Protein AF-A0A957D8Z0-F1 (afdb_monomer_lite)

Structure (mmCIF, N/CA/C/O backbone):
data_AF-A0A957D8Z0-F1
#
_entry.id   AF-A0A957D8Z0-F1
#
loop_
_atom_site.group_PDB
_atom_site.id
_atom_site.type_symbol
_atom_site.label_atom_id
_atom_site.label_alt_id
_atom_site.label_comp_id
_atom_site.label_asym_id
_atom_site.label_entity_id
_atom_site.label_seq_id
_atom_site.pdbx_PDB_ins_code
_atom_site.Cartn_x
_atom_site.Cartn_y
_atom_site.Cartn_z
_atom_site.occupancy
_atom_site.B_iso_or_equiv
_atom_site.auth_seq_id
_atom_site.auth_comp_id
_atom_site.auth_asym_id
_atom_site.auth_atom_id
_atom_site.pdbx_PDB_model_num
ATOM 1 N N . MET A 1 1 ? 25.697 3.653 -15.144 1.00 53.41 1 MET A N 1
ATOM 2 C CA . MET A 1 1 ? 24.858 2.697 -14.384 1.00 53.41 1 MET A CA 1
ATOM 3 C C . MET A 1 1 ? 23.879 3.365 -13.404 1.00 53.41 1 MET A C 1
ATOM 5 O O . MET A 1 1 ? 22.819 2.800 -13.198 1.00 53.41 1 MET A O 1
ATOM 9 N N . GLY A 1 2 ? 24.174 4.538 -12.814 1.00 64.88 2 GLY A N 1
ATOM 10 C CA . GLY A 1 2 ? 23.358 5.121 -11.726 1.00 64.88 2 GLY A CA 1
ATOM 11 C C . GLY A 1 2 ? 21.965 5.672 -12.081 1.00 64.88 2 GLY A C 1
ATOM 12 O O . GLY A 1 2 ? 21.094 5.653 -11.221 1.00 64.88 2 GLY A O 1
ATOM 13 N N . ASN A 1 3 ? 21.718 6.108 -13.325 1.00 77.81 3 ASN A N 1
ATOM 14 C CA . ASN A 1 3 ? 20.424 6.706 -13.702 1.00 77.81 3 ASN A CA 1
ATOM 15 C C . ASN A 1 3 ? 19.266 5.697 -13.612 1.00 77.81 3 ASN A C 1
ATOM 17 O O . ASN A 1 3 ? 18.222 6.005 -13.059 1.00 77.81 3 ASN A O 1
ATOM 21 N N . ASN A 1 4 ? 19.503 4.456 -14.049 1.00 89.00 4 ASN A N 1
ATOM 22 C CA . ASN A 1 4 ? 18.489 3.398 -14.071 1.00 89.00 4 ASN A CA 1
ATOM 23 C C . ASN A 1 4 ? 18.024 3.003 -12.651 1.00 89.00 4 ASN A C 1
ATOM 25 O O . ASN A 1 4 ? 16.837 2.801 -12.420 1.00 89.00 4 ASN A O 1
ATOM 29 N N . LEU A 1 5 ? 18.940 2.979 -11.672 1.00 94.31 5 LEU A N 1
ATOM 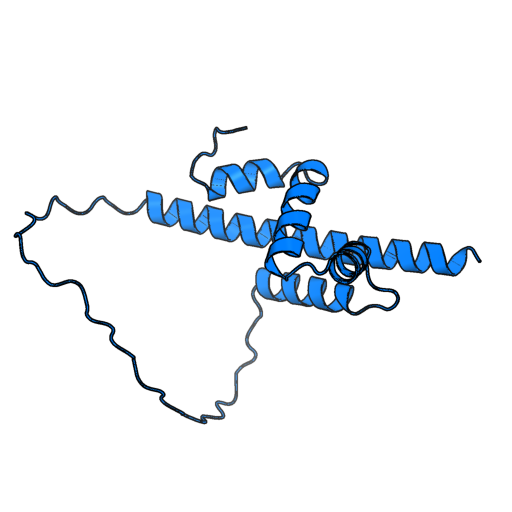30 C CA . LEU A 1 5 ? 18.581 2.692 -10.279 1.00 94.31 5 LEU A CA 1
ATOM 31 C C . LEU A 1 5 ? 17.709 3.798 -9.670 1.00 94.31 5 LEU A C 1
ATOM 33 O O . LEU A 1 5 ? 16.737 3.489 -8.986 1.00 94.31 5 LEU A O 1
ATOM 37 N N . LEU A 1 6 ? 18.039 5.068 -9.923 1.00 95.62 6 LEU A N 1
ATOM 38 C CA . LEU A 1 6 ? 17.250 6.204 -9.438 1.00 95.62 6 LEU A CA 1
ATOM 39 C C . LEU A 1 6 ? 15.856 6.232 -10.081 1.00 95.62 6 LEU A C 1
ATOM 41 O O . LEU A 1 6 ? 14.862 6.446 -9.388 1.00 95.62 6 LEU A O 1
ATOM 45 N N . ASP A 1 7 ? 15.773 5.947 -11.383 1.00 95.75 7 ASP A N 1
ATOM 46 C CA . ASP A 1 7 ? 14.506 5.861 -12.114 1.00 95.75 7 ASP A CA 1
ATOM 47 C C . ASP A 1 7 ? 13.613 4.729 -11.564 1.00 95.75 7 ASP A C 1
ATOM 49 O O . ASP A 1 7 ? 12.407 4.915 -11.352 1.00 95.75 7 ASP A O 1
ATOM 53 N N . TRP A 1 8 ? 14.205 3.569 -11.253 1.00 97.06 8 TRP A N 1
ATOM 54 C CA . TRP A 1 8 ? 13.491 2.466 -10.606 1.00 97.06 8 TRP A CA 1
ATOM 55 C C . TRP A 1 8 ? 13.051 2.816 -9.181 1.00 97.06 8 TRP A C 1
ATOM 57 O O . TRP A 1 8 ? 11.895 2.582 -8.833 1.00 97.06 8 TRP A O 1
ATOM 67 N N . GLN A 1 9 ? 13.920 3.425 -8.365 1.00 97.69 9 GLN A N 1
ATOM 68 C CA . GLN A 1 9 ? 13.575 3.844 -7.000 1.00 97.69 9 GLN A CA 1
ATOM 69 C C . GLN A 1 9 ? 12.395 4.817 -6.992 1.00 97.69 9 GLN A C 1
ATOM 71 O O . GLN A 1 9 ? 11.462 4.634 -6.213 1.00 97.69 9 GLN A O 1
ATOM 76 N N . LYS A 1 10 ? 12.383 5.791 -7.907 1.00 97.88 10 LYS A N 1
ATOM 77 C CA . LYS A 1 10 ? 11.277 6.742 -8.055 1.00 97.88 10 LYS A CA 1
ATOM 78 C C . LYS A 1 10 ? 9.967 6.056 -8.449 1.00 97.88 10 LYS A C 1
ATOM 80 O O . LYS A 1 10 ? 8.904 6.391 -7.926 1.00 97.88 10 LYS A O 1
ATOM 85 N N . SER A 1 11 ? 10.031 5.087 -9.359 1.00 97.12 11 SER A N 1
ATOM 86 C CA . SER A 1 11 ? 8.856 4.306 -9.770 1.00 97.12 11 SER A CA 1
ATOM 87 C C . SER A 1 11 ? 8.337 3.438 -8.618 1.00 97.12 11 SER A C 1
ATOM 89 O O . SER A 1 11 ? 7.135 3.388 -8.364 1.00 97.12 11 SER A O 1
ATOM 91 N N . ASN A 1 12 ? 9.249 2.830 -7.856 1.00 98.12 12 ASN A N 1
ATOM 92 C CA . ASN A 1 12 ? 8.931 2.062 -6.660 1.00 98.12 12 ASN A CA 1
ATOM 93 C C . ASN A 1 12 ? 8.276 2.927 -5.571 1.00 98.12 12 ASN A C 1
ATOM 95 O O . ASN A 1 12 ? 7.268 2.525 -4.995 1.00 98.12 12 ASN A O 1
ATOM 99 N N . GLU A 1 13 ? 8.803 4.127 -5.321 1.00 98.12 13 GLU A N 1
ATOM 100 C CA . GLU A 1 13 ? 8.224 5.095 -4.383 1.00 98.12 13 GLU A CA 1
ATOM 101 C C . GLU A 1 13 ? 6.838 5.567 -4.838 1.00 98.12 13 GLU A C 1
ATOM 103 O O . GLU A 1 13 ? 5.915 5.655 -4.026 1.00 98.12 13 GLU A O 1
ATOM 108 N N . THR A 1 14 ? 6.663 5.809 -6.141 1.00 98.62 14 THR A N 1
ATOM 109 C CA . THR A 1 14 ? 5.367 6.188 -6.726 1.00 98.62 14 THR A CA 1
ATOM 110 C C . THR A 1 14 ? 4.322 5.101 -6.483 1.00 98.62 14 THR A C 1
ATOM 112 O O . THR A 1 14 ? 3.216 5.398 -6.025 1.00 98.62 14 THR A O 1
ATOM 115 N N . PHE A 1 15 ? 4.681 3.838 -6.731 1.00 98.62 15 PHE A N 1
ATOM 116 C CA . PHE A 1 15 ? 3.813 2.697 -6.452 1.00 98.62 15 PHE A CA 1
ATOM 117 C C . PHE A 1 15 ? 3.486 2.579 -4.961 1.00 98.62 15 PHE A C 1
ATOM 119 O O . PHE A 1 15 ? 2.312 2.508 -4.606 1.00 98.62 15 PHE A O 1
ATOM 126 N N . LEU A 1 16 ? 4.495 2.610 -4.084 1.00 98.25 16 LEU A N 1
ATOM 127 C CA . LEU A 1 16 ? 4.289 2.484 -2.640 1.00 98.25 16 LEU A CA 1
ATOM 128 C C . LEU A 1 16 ? 3.398 3.612 -2.098 1.00 98.25 16 LEU A C 1
ATOM 130 O O . LEU A 1 16 ? 2.492 3.364 -1.307 1.00 98.25 16 LEU A O 1
ATOM 134 N N . THR A 1 17 ? 3.594 4.840 -2.576 1.00 98.62 17 THR A N 1
ATOM 135 C CA . THR A 1 17 ? 2.759 5.992 -2.209 1.00 98.62 17 THR A CA 1
ATOM 136 C C . THR A 1 17 ? 1.303 5.785 -2.623 1.00 98.62 17 THR A C 1
ATOM 138 O O . THR A 1 17 ? 0.396 6.018 -1.820 1.00 98.62 17 THR A O 1
ATOM 141 N N . ALA A 1 18 ? 1.065 5.322 -3.854 1.00 98.62 18 ALA A N 1
ATOM 142 C CA . ALA A 1 18 ? -0.280 5.027 -4.343 1.00 98.62 18 ALA A CA 1
ATOM 143 C C . ALA A 1 18 ? -0.934 3.873 -3.563 1.00 98.62 18 ALA A C 1
ATOM 145 O O . ALA A 1 18 ? -2.103 3.976 -3.190 1.00 98.62 18 ALA A O 1
ATOM 146 N N . ALA A 1 19 ? -0.170 2.825 -3.249 1.00 98.56 19 ALA A N 1
ATOM 147 C CA . ALA A 1 19 ? -0.632 1.671 -2.486 1.00 98.56 19 ALA A CA 1
ATOM 148 C C . ALA A 1 19 ? -1.034 2.039 -1.050 1.00 98.56 19 ALA A C 1
ATOM 150 O O . ALA A 1 19 ? -2.114 1.664 -0.595 1.00 98.56 19 ALA A O 1
ATOM 151 N N . LEU A 1 20 ? -0.227 2.849 -0.355 1.00 98.62 20 LEU A N 1
ATOM 152 C CA . LEU A 1 20 ? -0.567 3.345 0.983 1.00 98.62 20 LEU A CA 1
ATOM 153 C C . LEU A 1 20 ? -1.789 4.275 0.957 1.00 98.62 20 LEU A C 1
ATOM 155 O O . LEU A 1 20 ? -2.615 4.229 1.865 1.00 98.62 20 LEU A O 1
ATOM 159 N N . ALA A 1 21 ? -1.938 5.113 -0.074 1.00 98.50 21 ALA A N 1
ATOM 160 C CA . ALA A 1 21 ? -3.123 5.960 -0.225 1.00 98.50 21 ALA A CA 1
ATOM 161 C C . ALA A 1 21 ? -4.403 5.133 -0.434 1.00 98.50 21 ALA A C 1
ATOM 163 O O . ALA A 1 21 ? -5.413 5.402 0.214 1.00 98.50 21 ALA A O 1
ATOM 164 N N . TRP A 1 22 ? -4.348 4.109 -1.290 1.00 98.56 22 TRP A N 1
ATOM 165 C CA . TRP A 1 22 ? -5.452 3.170 -1.480 1.00 98.56 22 TRP A CA 1
ATOM 166 C C . TRP A 1 22 ? -5.794 2.422 -0.185 1.00 98.56 22 TRP A C 1
ATOM 168 O O . TRP A 1 22 ? -6.965 2.358 0.191 1.00 98.56 22 TRP A O 1
ATOM 178 N N . LEU A 1 23 ? -4.784 1.925 0.538 1.00 98.44 23 LEU A N 1
ATOM 179 C CA . LEU A 1 23 ? -4.990 1.164 1.770 1.00 98.44 23 LEU A CA 1
ATOM 180 C C . LEU A 1 23 ? -5.656 2.005 2.869 1.00 98.44 23 LEU A C 1
ATOM 182 O O . LEU A 1 23 ? -6.577 1.519 3.522 1.00 98.44 23 LEU A O 1
ATOM 186 N N . ARG A 1 24 ? -5.253 3.273 3.041 1.00 98.31 24 ARG A N 1
ATOM 187 C CA . ARG A 1 24 ? -5.911 4.201 3.982 1.00 98.31 24 ARG A CA 1
ATOM 188 C C . ARG A 1 24 ? -7.398 4.340 3.677 1.00 98.31 24 ARG A C 1
ATOM 190 O O . ARG A 1 24 ? -8.213 4.077 4.553 1.00 98.31 24 ARG A O 1
ATOM 197 N N . LEU A 1 25 ? -7.739 4.673 2.429 1.00 98.25 25 LEU A N 1
ATOM 198 C CA . LEU A 1 25 ? -9.132 4.834 1.997 1.00 98.25 25 LEU A CA 1
ATOM 199 C C . LEU A 1 25 ? -9.934 3.542 2.190 1.00 98.25 25 LEU A C 1
ATOM 201 O O . LEU A 1 25 ? -11.099 3.579 2.582 1.00 98.25 25 LEU A O 1
ATOM 205 N N . ARG A 1 26 ? -9.314 2.383 1.939 1.00 97.62 26 ARG A N 1
ATOM 206 C CA . ARG A 1 26 ? -9.963 1.086 2.133 1.00 97.62 26 ARG A CA 1
ATOM 207 C C . ARG A 1 26 ? -10.262 0.811 3.606 1.00 97.62 26 ARG A C 1
ATOM 209 O O . ARG A 1 26 ? -11.356 0.346 3.916 1.00 97.62 26 ARG A O 1
ATOM 216 N N . LEU A 1 27 ? -9.317 1.095 4.500 1.00 96.94 27 LEU A N 1
ATOM 217 C CA . LEU A 1 27 ? -9.509 0.921 5.941 1.00 96.94 27 LEU A CA 1
ATOM 218 C C . LEU A 1 27 ? -10.503 1.938 6.515 1.00 96.94 27 LEU A C 1
ATOM 220 O O . LEU A 1 27 ? -11.310 1.573 7.362 1.00 96.94 27 LEU A O 1
ATOM 224 N N . GLU A 1 28 ? -10.494 3.182 6.031 1.00 96.56 28 GLU A N 1
ATOM 225 C CA . GLU A 1 28 ? -11.494 4.200 6.382 1.00 96.56 28 GLU A CA 1
ATOM 226 C C . GLU A 1 28 ? -12.908 3.735 6.020 1.00 96.56 28 GLU A C 1
ATOM 228 O O . GLU A 1 28 ? -13.784 3.741 6.882 1.00 96.56 28 GLU A O 1
ATOM 233 N N . GLN A 1 29 ? -13.111 3.225 4.800 1.00 95.75 29 GLN A N 1
ATOM 234 C CA . GLN A 1 29 ? -14.400 2.673 4.372 1.00 95.75 29 GLN A CA 1
ATOM 235 C C . GLN A 1 29 ? -14.862 1.511 5.270 1.00 95.75 29 GLN A C 1
ATOM 237 O O . GLN A 1 29 ? -16.046 1.409 5.595 1.00 95.75 29 GLN A O 1
ATOM 242 N N . LEU A 1 30 ? -13.944 0.624 5.674 1.00 94.81 30 LEU A N 1
ATOM 243 C CA . LEU A 1 30 ? -14.262 -0.478 6.588 1.00 94.81 30 LEU A CA 1
ATOM 244 C C . LEU A 1 30 ? -14.612 0.030 7.993 1.00 94.81 30 LEU A C 1
ATOM 246 O O . LEU A 1 30 ? -15.576 -0.446 8.584 1.00 94.81 30 LEU A O 1
ATOM 250 N N . ALA A 1 31 ? -13.887 1.026 8.503 1.00 92.81 31 ALA A N 1
ATOM 251 C CA . ALA A 1 31 ? -14.170 1.646 9.795 1.00 92.81 31 ALA A CA 1
ATOM 252 C C . ALA A 1 31 ? -15.525 2.370 9.823 1.00 92.81 31 ALA A C 1
ATOM 254 O O . ALA A 1 31 ? -16.237 2.316 10.828 1.00 92.81 31 ALA A O 1
ATOM 255 N N . GLU A 1 32 ? -15.906 3.032 8.731 1.00 91.56 32 GLU A N 1
ATOM 256 C CA . GLU A 1 32 ? -17.232 3.638 8.581 1.00 91.56 32 GLU A CA 1
ATOM 257 C C . GLU A 1 32 ? -18.337 2.576 8.535 1.00 91.56 32 GLU A C 1
ATOM 259 O O . GLU A 1 32 ? -19.364 2.727 9.199 1.00 91.56 32 GLU A O 1
ATOM 264 N N . GLY A 1 33 ? -18.104 1.476 7.810 1.00 87.12 33 GLY A N 1
ATOM 265 C CA . GLY A 1 33 ? -19.014 0.332 7.766 1.00 87.12 33 GLY A CA 1
ATOM 266 C C . GLY A 1 33 ? -19.240 -0.300 9.142 1.00 87.12 33 GLY A C 1
ATOM 267 O O . GLY A 1 33 ? -20.385 -0.514 9.533 1.00 87.12 33 GLY A O 1
ATOM 268 N N . GLU A 1 34 ? -18.170 -0.532 9.905 1.00 83.56 34 GLU A N 1
ATOM 269 C CA . GLU A 1 34 ? -18.246 -1.088 11.264 1.00 83.56 34 GLU A CA 1
ATOM 270 C C . GLU A 1 34 ? -19.005 -0.161 12.222 1.00 83.56 34 GLU A C 1
ATOM 272 O O . GLU A 1 34 ? -19.870 -0.595 12.988 1.00 83.56 34 GLU A O 1
ATOM 277 N N . THR A 1 35 ? -18.751 1.146 12.121 1.00 78.12 35 THR A N 1
ATOM 278 C CA . THR A 1 35 ? -19.475 2.161 12.897 1.00 78.12 35 THR A CA 1
ATOM 279 C C . THR A 1 35 ? -20.974 2.111 12.581 1.00 78.12 35 THR A C 1
ATOM 281 O O . THR A 1 35 ? -21.801 2.104 13.492 1.00 78.12 35 THR A O 1
ATOM 284 N N . ALA A 1 36 ? -21.345 2.014 11.300 1.00 77.00 36 ALA A N 1
ATOM 285 C CA . ALA A 1 36 ? -22.742 1.922 10.882 1.00 77.00 36 ALA A CA 1
ATOM 286 C C . ALA A 1 36 ? -23.442 0.656 11.413 1.00 77.00 36 ALA A C 1
ATOM 288 O O . ALA A 1 36 ? -24.591 0.741 11.847 1.00 77.00 36 ALA A O 1
ATOM 289 N N . ILE A 1 37 ? -22.756 -0.494 11.428 1.00 74.62 37 ILE A N 1
ATOM 290 C CA . ILE A 1 37 ? -23.291 -1.758 11.965 1.00 74.62 37 ILE A CA 1
ATO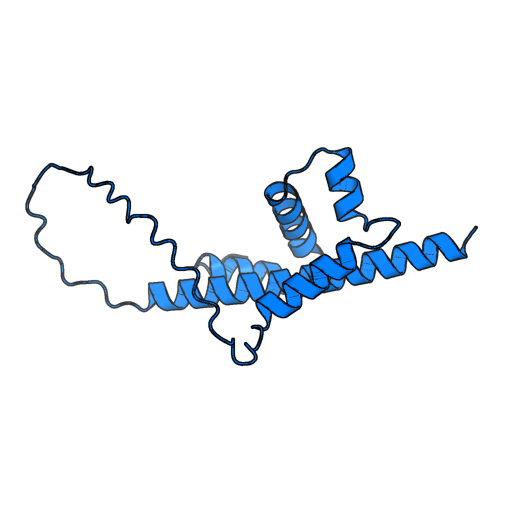M 291 C C . ILE A 1 37 ? -23.495 -1.661 13.482 1.00 74.62 37 ILE A C 1
ATOM 293 O O . ILE A 1 37 ? -24.561 -2.021 13.981 1.00 74.62 37 ILE A O 1
ATOM 297 N N . SER A 1 38 ? -22.516 -1.114 14.206 1.00 73.19 38 SER A N 1
ATOM 298 C CA . SER A 1 38 ? -22.580 -0.935 15.663 1.00 73.19 38 SER A CA 1
ATOM 299 C C . SER A 1 38 ? -23.701 0.014 16.122 1.00 73.19 38 SER A C 1
ATOM 301 O O . SER A 1 38 ? -24.182 -0.102 17.249 1.00 73.19 38 SER A O 1
ATOM 303 N N . HIS A 1 39 ? -24.143 0.946 15.268 1.00 66.31 39 HIS A N 1
ATOM 304 C CA . HIS A 1 39 ? -25.225 1.892 15.573 1.00 66.31 39 HIS A CA 1
ATOM 305 C C . HIS A 1 39 ? -26.639 1.390 15.247 1.00 66.31 39 HIS A C 1
ATOM 307 O O . HIS A 1 39 ? -27.611 2.090 15.551 1.00 66.31 39 HIS A O 1
ATOM 313 N N . LEU A 1 40 ? -26.797 0.205 14.649 1.00 70.50 40 LEU A N 1
ATOM 314 C CA . LEU A 1 40 ? -28.128 -0.351 14.415 1.00 70.50 40 LEU A CA 1
ATOM 315 C C . LEU A 1 40 ? -28.797 -0.693 15.759 1.00 70.50 40 LEU A C 1
ATOM 317 O O . LEU A 1 40 ? -28.187 -1.359 16.599 1.00 70.50 40 LEU A O 1
ATOM 321 N N . PRO A 1 41 ? -30.053 -0.261 15.995 1.00 66.00 41 PRO A N 1
ATOM 322 C CA . PRO A 1 41 ? -30.773 -0.648 17.197 1.00 66.00 41 PRO A CA 1
ATOM 323 C C . PRO A 1 41 ? -30.898 -2.172 17.228 1.00 66.00 41 PRO A C 1
ATOM 325 O O . PRO A 1 41 ? -31.333 -2.782 16.249 1.00 66.00 41 PRO A O 1
ATOM 328 N N . SER A 1 42 ? -30.516 -2.780 18.355 1.00 65.38 42 SER A N 1
ATOM 329 C CA . SER A 1 42 ? -30.694 -4.217 18.564 1.00 65.38 42 SER A CA 1
ATOM 330 C C . SER A 1 42 ? -32.163 -4.564 18.301 1.00 65.38 42 SER A C 1
ATOM 332 O O . SER A 1 42 ? -33.040 -3.928 18.903 1.00 65.38 42 SER A O 1
ATOM 334 N N . PRO A 1 43 ? -32.470 -5.497 17.378 1.00 69.62 43 PRO A N 1
ATOM 335 C CA . PRO A 1 43 ? -33.850 -5.871 17.124 1.00 69.62 43 PRO A CA 1
ATOM 336 C C . PRO A 1 43 ? -34.488 -6.346 18.439 1.00 69.62 43 PRO A C 1
ATOM 338 O O . PRO A 1 43 ? -33.806 -6.975 19.257 1.00 69.62 43 PRO A O 1
ATOM 341 N N . PRO A 1 44 ? -35.783 -6.056 18.677 1.00 73.00 44 PRO A N 1
ATOM 342 C CA . PRO A 1 44 ? -36.473 -6.606 19.838 1.00 73.00 44 PRO A CA 1
ATOM 343 C C . PRO A 1 44 ? -36.297 -8.133 19.838 1.00 73.00 44 PRO A C 1
ATOM 345 O O . PRO A 1 44 ? -36.269 -8.724 18.754 1.00 73.00 44 PRO A O 1
ATOM 348 N N . PRO A 1 45 ? -36.165 -8.784 21.010 1.00 65.44 45 PRO A N 1
ATOM 349 C CA . PRO A 1 45 ? -35.984 -10.227 21.079 1.00 65.44 45 PRO A CA 1
ATOM 350 C C . PRO A 1 45 ? -37.199 -10.908 20.444 1.00 65.44 45 PRO A C 1
ATOM 352 O O . PRO A 1 45 ? -38.258 -11.035 21.056 1.00 65.44 45 PRO A O 1
ATOM 355 N N . VAL A 1 46 ? -37.059 -11.311 19.184 1.00 72.12 46 VAL A N 1
ATOM 356 C CA . VAL A 1 46 ? -38.050 -12.129 18.498 1.00 72.12 46 VAL A CA 1
ATOM 357 C C . VAL A 1 46 ? -37.999 -13.525 19.122 1.00 72.12 46 VAL A C 1
ATOM 359 O O . VAL A 1 46 ? -36.912 -14.102 19.224 1.00 72.12 46 VAL A O 1
ATOM 362 N N . PRO A 1 47 ? -39.133 -14.089 19.577 1.00 64.00 47 PRO A N 1
ATOM 363 C CA . PRO A 1 47 ? -39.150 -15.449 20.091 1.00 64.00 47 PRO A CA 1
ATOM 364 C C . PRO A 1 47 ? -38.739 -16.401 18.965 1.00 64.00 47 PRO A C 1
ATOM 366 O O . PRO A 1 47 ? -39.392 -16.482 17.924 1.00 64.00 47 PRO A O 1
ATOM 369 N N . VAL A 1 48 ? -37.627 -17.106 19.171 1.00 57.97 48 VAL A N 1
ATOM 370 C CA . VAL A 1 48 ? -37.095 -18.094 18.231 1.00 57.97 48 VAL A CA 1
ATOM 371 C C . VAL A 1 48 ? -38.040 -19.294 18.221 1.00 57.97 48 VAL A C 1
ATOM 373 O O . VAL A 1 48 ? -37.950 -20.187 19.063 1.00 57.97 48 VAL A O 1
ATOM 376 N N . ALA A 1 49 ? -38.981 -19.312 17.278 1.00 57.25 49 ALA A N 1
ATOM 377 C CA . ALA A 1 49 ? -39.722 -20.519 16.952 1.00 57.25 49 ALA A CA 1
ATOM 378 C C . ALA A 1 49 ? -38.743 -21.523 16.328 1.00 57.25 49 ALA A C 1
ATOM 380 O O . ALA A 1 49 ? -38.165 -21.284 15.268 1.00 57.25 49 ALA A O 1
ATOM 381 N N . ALA A 1 50 ? -38.537 -22.644 17.017 1.00 56.88 50 ALA A N 1
ATOM 382 C CA . ALA A 1 50 ? -37.734 -23.755 16.538 1.00 56.88 50 ALA A CA 1
ATOM 383 C C . ALA A 1 50 ? -38.351 -24.335 15.252 1.00 56.88 50 ALA A C 1
ATOM 385 O O . ALA A 1 50 ? -39.346 -25.055 15.294 1.00 56.88 50 ALA A O 1
ATOM 386 N N . GLY A 1 51 ? -37.741 -24.030 14.108 1.00 51.28 51 GLY A N 1
ATOM 387 C CA . GLY A 1 51 ? -38.103 -24.580 12.805 1.00 51.28 51 GLY A CA 1
ATOM 388 C C . GLY A 1 51 ? -36.848 -24.913 12.007 1.00 51.28 51 GLY A C 1
ATOM 389 O O . GLY A 1 51 ? -36.178 -24.030 11.486 1.00 51.28 51 GLY A O 1
ATOM 390 N N . ARG A 1 52 ? -36.513 -26.206 11.950 1.00 56.56 52 ARG A N 1
ATOM 391 C CA . ARG A 1 52 ? -35.448 -26.788 11.116 1.00 56.56 52 ARG A CA 1
ATOM 392 C C . ARG A 1 52 ? -35.707 -26.503 9.629 1.00 56.56 52 ARG A C 1
ATOM 394 O O . ARG A 1 52 ? -36.812 -26.759 9.164 1.00 56.56 52 ARG A O 1
ATOM 401 N N . GLY A 1 53 ? -34.668 -26.115 8.882 1.00 48.09 53 GLY A N 1
ATOM 402 C CA . GLY A 1 53 ? -34.688 -26.144 7.410 1.00 48.09 53 GLY A CA 1
ATOM 403 C C . GLY A 1 53 ? -33.802 -25.102 6.723 1.00 48.09 53 GLY A C 1
ATOM 404 O O . GLY A 1 53 ? -34.300 -24.287 5.959 1.00 48.09 53 GLY A O 1
ATOM 405 N N . LEU A 1 54 ? -32.495 -25.108 6.998 1.00 58.31 54 LEU A N 1
ATOM 406 C CA . LEU A 1 54 ? -31.499 -24.214 6.393 1.00 58.31 54 LEU A CA 1
ATOM 407 C C . LEU A 1 54 ? -30.857 -24.890 5.180 1.00 58.31 54 LEU A C 1
ATOM 409 O O . LEU A 1 54 ? -29.849 -25.549 5.362 1.00 58.31 54 LEU A O 1
ATOM 413 N N . LEU A 1 55 ? -31.437 -24.744 3.986 1.00 57.94 55 LEU A N 1
ATOM 414 C CA . LEU A 1 55 ? -30.743 -24.777 2.686 1.00 57.94 55 LEU A CA 1
ATOM 415 C C . LEU A 1 55 ? -31.713 -24.253 1.611 1.00 57.94 55 LEU A C 1
ATOM 417 O O . LEU A 1 55 ? -32.400 -25.028 0.953 1.00 57.94 55 LEU A O 1
ATOM 421 N N . SER A 1 56 ? -31.773 -22.933 1.428 1.00 48.72 56 SER A N 1
ATOM 422 C CA . SER A 1 56 ? -32.353 -22.340 0.220 1.00 48.72 56 SER A CA 1
ATOM 423 C C . SER A 1 56 ? -31.259 -21.539 -0.470 1.00 48.72 56 SER A C 1
ATOM 425 O O . SER A 1 56 ? -31.058 -20.353 -0.214 1.00 48.72 56 SER A O 1
ATOM 427 N N . PHE A 1 57 ? -30.482 -22.244 -1.292 1.00 56.28 57 PHE A N 1
ATOM 428 C CA . PHE A 1 57 ? -29.671 -21.611 -2.316 1.00 56.28 57 PHE A CA 1
ATOM 429 C C . PHE A 1 57 ? -30.666 -21.095 -3.361 1.00 56.28 57 PHE A C 1
ATOM 431 O O . PHE A 1 57 ? -31.329 -21.864 -4.052 1.00 56.28 57 PHE A O 1
ATOM 438 N N . THR A 1 58 ? -30.847 -19.784 -3.438 1.00 54.78 58 THR A N 1
ATOM 439 C CA . THR A 1 58 ? -31.550 -19.194 -4.573 1.00 54.78 58 THR A CA 1
ATOM 440 C C . THR A 1 58 ? -30.487 -18.607 -5.477 1.00 54.78 58 THR A C 1
ATOM 442 O O . THR A 1 58 ? -29.954 -17.523 -5.272 1.00 54.78 58 THR A O 1
ATOM 445 N N . SER A 1 59 ? -30.116 -19.435 -6.451 1.00 53.72 59 SER A N 1
ATOM 446 C CA . SER A 1 59 ? -29.498 -19.002 -7.692 1.00 53.72 59 SER A CA 1
ATOM 447 C C . SER A 1 59 ? -30.460 -18.005 -8.337 1.00 53.72 59 SER A C 1
ATOM 449 O O . SER A 1 59 ? -31.522 -18.392 -8.823 1.00 53.72 59 SER A O 1
ATOM 451 N N . SER A 1 60 ? -30.133 -16.714 -8.260 1.00 40.88 60 SER A N 1
ATOM 452 C CA . SER A 1 60 ? -30.808 -15.718 -9.082 1.00 40.88 60 SER A CA 1
ATOM 453 C C . SER A 1 60 ? -30.176 -15.768 -10.460 1.00 40.88 60 SER A C 1
ATOM 455 O O . SER A 1 60 ? -28.961 -15.636 -10.615 1.00 40.88 60 SER A O 1
ATOM 457 N N . ALA A 1 61 ? -31.041 -16.052 -11.422 1.00 48.91 61 ALA A N 1
ATOM 458 C CA . ALA A 1 61 ? -30.729 -16.350 -12.795 1.00 48.91 61 ALA A CA 1
ATOM 459 C C . ALA A 1 61 ? -29.955 -15.221 -13.481 1.00 48.91 61 ALA A C 1
ATOM 461 O O . ALA A 1 61 ? -30.176 -14.034 -13.239 1.00 48.91 61 ALA A O 1
ATOM 462 N N . VAL A 1 62 ? -29.082 -15.662 -14.382 1.00 48.56 62 VAL A N 1
ATOM 463 C CA . VAL A 1 62 ? -28.483 -14.897 -15.468 1.00 48.56 62 VAL A CA 1
ATOM 464 C C . VAL A 1 62 ? -29.601 -14.174 -16.221 1.00 48.56 62 VAL A C 1
ATOM 466 O O . VAL A 1 62 ? -30.358 -14.792 -16.965 1.00 48.56 62 VAL A O 1
ATOM 469 N N . ALA A 1 63 ? -29.718 -12.870 -15.996 1.00 47.78 63 ALA A N 1
ATOM 470 C CA . ALA A 1 63 ? -30.305 -11.959 -16.962 1.00 47.78 63 ALA A CA 1
ATOM 471 C C . ALA A 1 63 ? -29.131 -11.336 -17.721 1.00 47.78 63 ALA A C 1
ATOM 473 O O . ALA A 1 63 ? -28.551 -10.336 -17.301 1.00 47.78 63 ALA A O 1
ATOM 474 N N . GLU A 1 64 ? -28.738 -12.009 -18.804 1.00 52.34 64 GLU A N 1
ATOM 475 C CA . GLU A 1 64 ? -28.100 -11.364 -19.946 1.00 52.34 64 GLU A CA 1
ATOM 476 C C . GLU A 1 64 ? -29.062 -10.286 -20.439 1.00 52.34 64 GLU A C 1
ATOM 478 O O 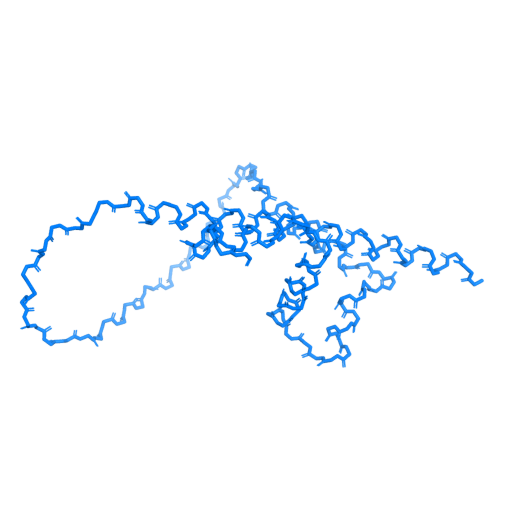. GLU A 1 64 ? -30.007 -10.551 -21.180 1.00 52.34 64 GLU A O 1
ATOM 483 N N . THR A 1 65 ? -28.825 -9.063 -19.988 1.00 39.16 65 THR A N 1
ATOM 484 C CA . THR A 1 65 ? -29.293 -7.879 -20.688 1.00 39.16 65 THR A CA 1
ATOM 485 C C . THR A 1 65 ? -28.040 -7.169 -21.171 1.00 39.16 65 THR A C 1
ATOM 487 O O . THR A 1 65 ? -27.403 -6.413 -20.436 1.00 39.16 65 THR A O 1
ATOM 490 N N . GLU A 1 66 ? -27.652 -7.467 -22.412 1.00 56.62 66 GLU A N 1
ATOM 491 C CA . GLU A 1 66 ? -26.913 -6.527 -23.249 1.00 56.62 66 GLU A CA 1
ATOM 492 C C . GLU A 1 66 ? -27.770 -5.266 -23.375 1.00 56.62 66 GLU A C 1
ATOM 494 O O . GLU A 1 66 ? -28.604 -5.132 -24.266 1.00 56.62 66 GLU A O 1
ATOM 499 N N . GLU A 1 67 ? -27.604 -4.344 -22.435 1.00 46.78 67 GLU A N 1
ATOM 500 C CA . GLU A 1 67 ? -28.145 -3.003 -22.550 1.00 46.78 67 GLU A CA 1
ATOM 501 C C . GLU A 1 67 ? -26.953 -2.059 -22.605 1.00 46.78 67 GLU A C 1
ATOM 503 O O . GLU A 1 67 ? -26.340 -1.701 -21.598 1.00 46.78 67 GLU A O 1
ATOM 508 N N . THR A 1 68 ? -26.588 -1.687 -23.832 1.00 55.97 68 THR A N 1
ATOM 509 C CA . THR A 1 68 ? -25.766 -0.519 -24.137 1.00 55.97 68 THR A CA 1
ATOM 510 C C . THR A 1 68 ? -26.506 0.730 -23.664 1.00 55.97 68 THR A C 1
ATOM 512 O O . THR A 1 68 ? -27.060 1.492 -24.456 1.00 55.97 68 THR A O 1
ATOM 515 N N . ALA A 1 69 ? -26.546 0.926 -22.350 1.00 53.97 69 ALA A N 1
ATOM 516 C CA . ALA A 1 69 ? -26.923 2.178 -21.740 1.00 53.97 69 ALA A CA 1
ATOM 517 C C . ALA A 1 69 ? -25.767 3.145 -21.990 1.00 53.97 69 ALA A C 1
ATOM 519 O O . ALA A 1 69 ? -24.649 2.951 -21.500 1.00 53.97 69 ALA A O 1
ATOM 520 N N . VAL A 1 70 ? -26.040 4.169 -22.796 1.00 58.75 70 VAL A N 1
ATOM 521 C CA . VAL A 1 70 ? -25.209 5.366 -22.926 1.00 58.75 70 VAL A CA 1
ATOM 522 C C . VAL A 1 70 ? -24.937 5.864 -21.509 1.00 58.75 70 VAL A C 1
ATOM 524 O O . VAL A 1 70 ? -25.804 6.441 -20.860 1.00 58.75 70 VAL A O 1
ATOM 527 N N . SER A 1 71 ? -23.761 5.520 -20.991 1.00 64.31 71 SER A N 1
ATOM 528 C CA . SER A 1 71 ? -23.402 5.774 -19.606 1.00 64.31 71 SER A CA 1
ATOM 529 C C . SER A 1 71 ? -23.066 7.252 -19.493 1.00 64.31 71 SER A C 1
ATOM 531 O O . SER A 1 71 ? -22.089 7.715 -20.086 1.00 64.31 71 SER A O 1
ATOM 533 N N . GLU A 1 72 ? -23.882 7.998 -18.747 1.00 63.19 72 GLU A N 1
ATOM 534 C CA . GLU A 1 72 ? -23.472 9.297 -18.213 1.00 63.19 72 GLU A CA 1
ATOM 535 C C . GLU A 1 72 ? -22.069 9.173 -17.592 1.00 63.19 72 GLU A C 1
ATOM 537 O O . GLU A 1 72 ? -21.719 8.091 -17.100 1.00 63.19 72 GLU A O 1
ATOM 542 N N . PRO A 1 73 ? -21.233 10.229 -17.615 1.00 65.75 73 PRO A N 1
ATOM 543 C CA . PRO A 1 73 ? -19.891 10.145 -17.059 1.00 65.75 73 PRO A CA 1
ATOM 544 C C . PRO A 1 73 ? -19.976 9.777 -15.575 1.00 65.75 73 PRO A C 1
ATOM 546 O O . PRO A 1 73 ? -20.285 10.605 -14.720 1.00 65.75 73 PRO A O 1
ATOM 549 N N . ARG A 1 74 ? -19.708 8.506 -15.266 1.00 85.44 74 ARG A N 1
ATOM 550 C CA . ARG A 1 74 ? -19.649 8.018 -13.895 1.00 85.44 74 ARG A CA 1
ATOM 551 C C . ARG A 1 74 ? -18.421 8.628 -13.235 1.00 85.44 74 ARG A C 1
ATOM 553 O O . ARG A 1 74 ? -17.290 8.363 -13.641 1.00 85.44 74 ARG A O 1
ATOM 560 N N . TYR A 1 75 ? -18.646 9.427 -12.200 1.00 85.12 75 TYR A N 1
ATOM 561 C CA . TYR A 1 75 ? -17.569 9.894 -11.338 1.00 85.12 75 TYR A CA 1
ATOM 562 C C . TYR A 1 75 ? -17.011 8.706 -10.550 1.00 85.12 75 TYR A C 1
ATOM 564 O O . TYR A 1 75 ? -17.757 8.008 -9.862 1.00 85.12 75 TYR A O 1
ATOM 572 N N . LEU A 1 76 ? -15.704 8.472 -10.669 1.00 90.31 76 LEU A N 1
ATOM 573 C CA . LEU A 1 76 ? -15.013 7.475 -9.859 1.00 90.31 76 LEU A CA 1
ATOM 574 C C . LEU A 1 76 ? -14.962 7.948 -8.407 1.00 90.31 76 LEU A C 1
ATOM 576 O O . LEU A 1 76 ? -14.652 9.105 -8.117 1.00 90.31 76 LEU A O 1
ATOM 580 N N . THR A 1 77 ? -15.225 7.030 -7.488 1.00 95.62 77 THR A N 1
ATOM 581 C CA . THR A 1 77 ? -15.005 7.255 -6.061 1.00 95.62 77 THR A CA 1
ATOM 582 C C . THR A 1 77 ? -13.514 7.506 -5.781 1.00 95.62 77 THR A C 1
ATOM 584 O O . THR A 1 77 ? -12.644 7.094 -6.565 1.00 95.62 77 THR A O 1
ATOM 587 N N . PRO A 1 78 ? -13.166 8.144 -4.647 1.00 96.50 78 PRO A N 1
ATOM 588 C CA . PRO A 1 78 ? -11.768 8.296 -4.245 1.00 96.50 78 PRO A CA 1
ATOM 589 C C . PRO A 1 78 ? -11.017 6.958 -4.170 1.00 96.50 78 PRO A C 1
ATOM 591 O O . PRO A 1 78 ? -9.861 6.885 -4.584 1.00 96.50 78 PRO A O 1
ATOM 594 N N . LEU A 1 79 ? -11.682 5.892 -3.704 1.00 96.44 79 LEU A N 1
ATOM 595 C CA . LEU A 1 79 ? -11.095 4.554 -3.609 1.00 96.44 79 LEU A CA 1
ATOM 596 C C . LEU A 1 79 ? -10.817 3.942 -4.989 1.00 96.44 79 LEU A C 1
ATOM 598 O O . LEU A 1 79 ? -9.716 3.441 -5.210 1.00 96.44 79 LEU A O 1
ATOM 602 N N . GLU A 1 80 ? -11.772 4.015 -5.924 1.00 96.88 80 GLU A N 1
ATOM 603 C CA . GLU A 1 80 ? -11.577 3.555 -7.311 1.00 96.88 80 GLU A CA 1
ATOM 604 C C . GLU A 1 80 ? -10.442 4.340 -7.991 1.00 96.88 80 GLU A C 1
ATOM 606 O O . GLU A 1 80 ? -9.580 3.759 -8.648 1.00 96.88 80 GLU A O 1
ATOM 611 N N . THR A 1 81 ? -10.378 5.656 -7.766 1.00 97.50 81 THR A N 1
ATOM 612 C CA . THR A 1 81 ? -9.305 6.511 -8.298 1.00 97.50 81 THR A CA 1
ATOM 613 C C . THR A 1 81 ? -7.935 6.136 -7.722 1.00 97.50 81 THR A C 1
ATOM 615 O O . THR A 1 81 ? -6.942 6.087 -8.451 1.00 97.50 81 THR A O 1
ATOM 618 N N . ALA A 1 82 ? -7.853 5.864 -6.417 1.00 97.94 82 ALA A N 1
ATOM 619 C CA . ALA A 1 82 ? -6.617 5.429 -5.772 1.00 97.94 82 ALA A CA 1
ATOM 620 C C . ALA A 1 82 ? -6.174 4.040 -6.259 1.00 97.94 82 ALA A C 1
ATOM 622 O O . ALA A 1 82 ? -4.987 3.845 -6.524 1.00 97.94 82 ALA A O 1
ATOM 623 N N . ALA A 1 83 ? -7.118 3.112 -6.447 1.00 97.44 83 ALA A N 1
ATOM 624 C CA . ALA A 1 83 ? -6.847 1.787 -7.001 1.00 97.44 83 ALA A CA 1
ATOM 625 C C . ALA A 1 83 ? -6.274 1.884 -8.423 1.00 97.44 83 ALA A C 1
ATOM 627 O O . ALA A 1 83 ? -5.213 1.325 -8.692 1.00 97.44 83 ALA A O 1
ATOM 628 N N . ALA A 1 84 ? -6.900 2.680 -9.296 1.00 97.56 84 ALA A N 1
ATOM 629 C CA . ALA A 1 84 ? -6.423 2.893 -10.662 1.00 97.56 84 ALA A CA 1
ATOM 630 C C . ALA A 1 84 ? -5.011 3.506 -10.703 1.00 97.56 84 ALA A C 1
ATOM 632 O O . ALA A 1 84 ? -4.183 3.138 -11.535 1.00 97.56 84 ALA A O 1
ATOM 633 N N . ARG A 1 85 ? -4.694 4.424 -9.778 1.00 98.12 85 ARG A N 1
ATOM 634 C CA . ARG A 1 85 ? -3.340 4.989 -9.641 1.00 98.12 85 ARG A CA 1
ATOM 635 C C . ARG A 1 85 ? -2.312 3.951 -9.200 1.00 98.12 85 ARG A C 1
ATOM 637 O O . ARG A 1 85 ? -1.207 3.938 -9.739 1.00 98.12 85 ARG A O 1
ATOM 644 N N . MET A 1 86 ? -2.662 3.109 -8.228 1.00 98.38 86 MET A N 1
ATOM 645 C CA . MET A 1 86 ? -1.804 2.014 -7.770 1.00 98.38 86 MET A CA 1
ATOM 646 C C . MET A 1 86 ? -1.538 1.020 -8.905 1.00 98.38 86 MET A C 1
ATOM 648 O O . MET A 1 86 ? -0.389 0.643 -9.125 1.00 98.38 86 MET A O 1
ATOM 652 N N . GLU A 1 87 ? -2.571 0.652 -9.664 1.00 97.88 87 GLU A N 1
ATOM 653 C CA . GLU A 1 87 ? -2.465 -0.246 -10.816 1.00 97.88 87 GLU A CA 1
ATOM 654 C C . GLU A 1 87 ? -1.592 0.347 -11.930 1.00 97.88 87 GLU A C 1
ATOM 656 O O . GLU A 1 87 ? -0.665 -0.308 -12.408 1.00 97.88 87 GLU A O 1
ATOM 661 N N . ALA A 1 88 ? -1.799 1.619 -12.284 1.00 98.12 88 ALA A N 1
ATOM 662 C CA . ALA A 1 88 ? -0.969 2.306 -13.271 1.00 98.12 88 ALA A CA 1
ATOM 663 C C . ALA A 1 88 ? 0.512 2.353 -12.851 1.00 98.12 88 ALA A C 1
ATOM 665 O O . ALA A 1 88 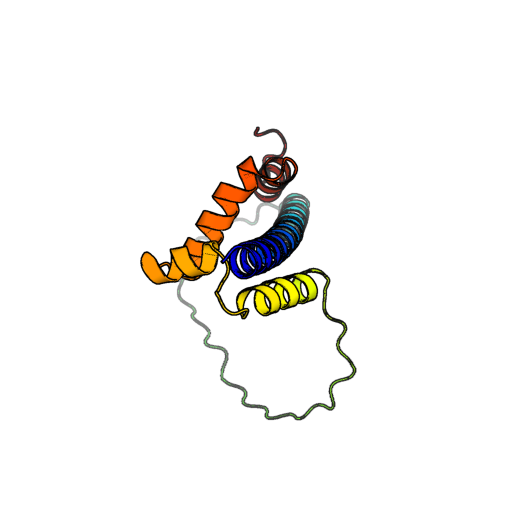? 1.400 2.146 -13.677 1.00 98.12 88 ALA A O 1
ATOM 666 N N . ALA A 1 89 ? 0.791 2.582 -11.564 1.00 98.00 89 ALA A N 1
ATOM 667 C CA . ALA A 1 89 ? 2.152 2.566 -11.033 1.00 98.00 89 ALA A CA 1
ATOM 668 C C . ALA A 1 89 ? 2.759 1.149 -10.976 1.00 98.00 89 ALA A C 1
ATOM 670 O O . ALA A 1 89 ? 3.979 1.004 -11.060 1.00 98.00 89 ALA A O 1
ATOM 671 N N . ALA A 1 90 ? 1.933 0.104 -10.863 1.00 97.50 90 ALA A N 1
ATOM 672 C CA . ALA A 1 90 ? 2.374 -1.291 -10.882 1.00 97.50 90 ALA A CA 1
ATOM 673 C C . ALA A 1 90 ? 2.806 -1.763 -12.281 1.00 97.50 90 ALA A C 1
ATOM 675 O O . ALA A 1 90 ? 3.639 -2.661 -12.389 1.00 97.50 90 ALA A O 1
ATOM 676 N N . ALA A 1 91 ? 2.264 -1.153 -13.341 1.00 97.00 91 ALA A N 1
ATOM 677 C CA . ALA A 1 91 ? 2.497 -1.535 -14.736 1.00 97.00 91 ALA A CA 1
ATOM 678 C C . ALA A 1 91 ? 3.814 -0.999 -15.346 1.00 97.00 91 ALA A C 1
ATOM 680 O O . ALA A 1 91 ? 4.080 -1.196 -16.534 1.00 97.00 91 ALA A O 1
ATOM 681 N N . VAL A 1 92 ? 4.643 -0.303 -14.561 1.00 96.44 92 VAL A N 1
ATOM 682 C CA . VAL A 1 92 ? 5.927 0.260 -15.014 1.00 96.44 92 VAL A CA 1
ATOM 683 C C . VAL A 1 92 ? 6.992 -0.835 -15.180 1.00 96.44 92 VAL A C 1
ATOM 685 O O . VAL A 1 92 ? 6.970 -1.853 -14.495 1.00 96.44 92 VAL A O 1
ATOM 688 N N . ASN A 1 93 ? 7.952 -0.614 -16.087 1.00 94.38 93 ASN A N 1
ATOM 689 C CA . ASN A 1 93 ? 9.107 -1.488 -16.302 1.00 94.38 93 ASN A CA 1
ATOM 690 C C . ASN A 1 93 ? 10.422 -0.755 -15.957 1.00 94.38 93 ASN A C 1
ATOM 692 O O . ASN A 1 93 ? 10.673 0.298 -16.546 1.00 94.38 93 ASN A O 1
ATOM 696 N N . PRO A 1 94 ? 11.279 -1.294 -15.063 1.00 93.81 94 PRO A N 1
ATOM 697 C CA . PRO A 1 94 ? 11.096 -2.537 -14.306 1.00 93.81 94 PRO A CA 1
ATOM 698 C C . PRO A 1 94 ? 9.987 -2.417 -13.241 1.00 93.81 94 PRO A C 1
ATOM 700 O O . PRO A 1 94 ? 9.748 -1.309 -12.754 1.00 93.81 94 PRO A O 1
ATOM 703 N N . PRO A 1 95 ? 9.336 -3.532 -12.852 1.00 97.25 95 PRO A N 1
ATOM 704 C CA . PRO A 1 95 ? 8.229 -3.483 -11.906 1.00 97.25 95 PRO A CA 1
ATOM 705 C C . PRO A 1 95 ? 8.686 -3.056 -10.496 1.00 97.25 95 PRO A C 1
ATOM 707 O O . PRO A 1 95 ? 9.840 -3.299 -10.114 1.00 97.25 95 PRO A O 1
ATOM 710 N N . PRO A 1 96 ? 7.795 -2.433 -9.698 1.00 98.12 96 PRO A N 1
ATOM 711 C CA . PRO A 1 96 ? 8.071 -2.081 -8.305 1.00 98.12 96 PRO A CA 1
ATOM 712 C C . PRO A 1 96 ? 8.456 -3.291 -7.443 1.00 98.12 96 PRO A C 1
ATOM 714 O O . PRO A 1 96 ? 8.095 -4.431 -7.745 1.00 98.12 96 PRO A O 1
ATOM 717 N N . ALA A 1 97 ? 9.135 -3.049 -6.319 1.00 97.94 97 ALA A N 1
ATOM 718 C CA . ALA A 1 97 ? 9.679 -4.100 -5.459 1.00 97.94 97 ALA A CA 1
ATOM 719 C C . ALA A 1 97 ? 8.615 -5.097 -4.972 1.00 97.94 97 ALA A C 1
ATOM 721 O O . ALA A 1 97 ? 8.859 -6.299 -4.999 1.00 97.94 97 ALA A O 1
ATOM 722 N N . LEU A 1 98 ? 7.418 -4.632 -4.593 1.00 98.00 98 LEU A N 1
ATOM 723 C CA . LEU A 1 98 ? 6.333 -5.523 -4.159 1.00 98.00 98 LEU A CA 1
ATOM 724 C C . LEU A 1 98 ? 5.871 -6.468 -5.282 1.00 98.00 98 LEU A C 1
ATOM 726 O O . LEU A 1 98 ? 5.557 -7.628 -5.025 1.00 98.00 98 LEU A O 1
ATOM 730 N N . MET A 1 99 ? 5.862 -5.992 -6.532 1.00 98.19 99 MET A N 1
ATOM 731 C CA . MET A 1 99 ? 5.518 -6.813 -7.696 1.00 98.19 99 MET A CA 1
ATOM 732 C C . MET A 1 99 ? 6.633 -7.813 -8.015 1.00 98.19 99 MET A C 1
ATOM 734 O O . MET A 1 99 ? 6.346 -8.977 -8.281 1.00 98.19 99 MET A O 1
ATOM 738 N N . LEU A 1 100 ? 7.902 -7.398 -7.914 1.00 97.88 100 LEU A N 1
ATOM 739 C CA . LEU A 1 100 ? 9.052 -8.298 -8.048 1.00 97.88 100 LEU A CA 1
ATOM 740 C C . LEU A 1 100 ? 9.023 -9.413 -6.995 1.00 97.88 100 LEU A C 1
ATOM 742 O O . LEU A 1 100 ? 9.148 -10.584 -7.347 1.00 97.88 100 LEU A O 1
ATOM 746 N N . LEU A 1 101 ? 8.808 -9.067 -5.722 1.00 97.88 101 LEU A N 1
ATOM 747 C CA . LEU A 1 101 ? 8.666 -10.037 -4.633 1.00 97.88 101 LEU A CA 1
ATOM 748 C C . LEU A 1 101 ? 7.501 -10.994 -4.892 1.00 97.88 101 LEU A C 1
ATOM 750 O O . LEU A 1 101 ? 7.675 -12.203 -4.770 1.00 97.88 101 LEU A O 1
ATOM 754 N N . GLY A 1 102 ? 6.347 -10.467 -5.313 1.00 97.69 102 GLY A N 1
ATOM 755 C CA . GLY A 1 102 ? 5.187 -11.279 -5.669 1.00 97.69 102 GLY A CA 1
ATOM 756 C C . GLY A 1 102 ? 5.493 -12.298 -6.765 1.00 97.69 102 GLY A C 1
ATOM 757 O O . GLY A 1 102 ? 5.195 -13.478 -6.603 1.00 97.69 102 GLY A O 1
ATOM 758 N N . ASN A 1 103 ? 6.162 -11.868 -7.834 1.00 97.06 103 ASN A N 1
ATOM 759 C CA . ASN A 1 103 ? 6.524 -12.739 -8.951 1.00 97.06 103 ASN A CA 1
ATOM 760 C C . ASN A 1 103 ? 7.551 -13.809 -8.551 1.00 97.06 103 ASN A C 1
ATOM 762 O O . ASN A 1 103 ? 7.442 -14.953 -8.982 1.00 97.06 103 ASN A O 1
ATOM 766 N N . HIS A 1 104 ? 8.542 -13.456 -7.727 1.00 98.25 104 HIS A N 1
ATOM 767 C CA . HIS A 1 104 ? 9.590 -14.388 -7.304 1.00 98.25 104 HIS A CA 1
ATOM 768 C C . HIS A 1 104 ? 9.124 -15.403 -6.257 1.00 98.25 104 HIS A C 1
ATOM 770 O O . HIS A 1 104 ? 9.608 -16.532 -6.257 1.00 98.25 104 HIS A O 1
ATOM 776 N N . LEU A 1 105 ? 8.206 -15.010 -5.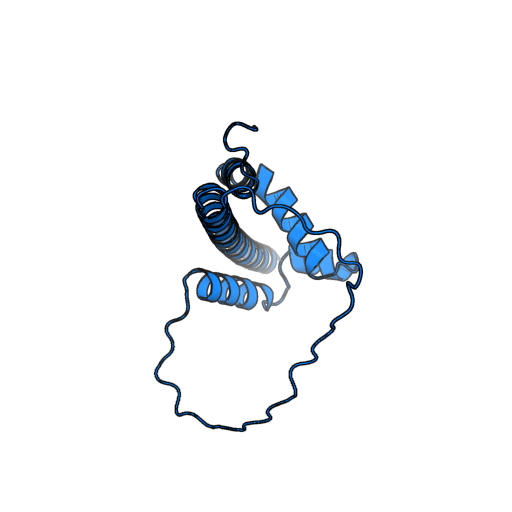374 1.00 98.06 105 LEU A N 1
ATOM 777 C CA . LEU A 1 105 ? 7.685 -15.863 -4.305 1.00 98.06 105 LEU A CA 1
ATOM 778 C C . LEU A 1 105 ? 6.378 -16.574 -4.690 1.00 98.06 105 LEU A C 1
ATOM 780 O O . LEU A 1 105 ? 5.894 -17.400 -3.924 1.00 98.06 105 LEU A O 1
ATOM 784 N N . GLY A 1 106 ? 5.809 -16.270 -5.862 1.00 98.00 106 GLY A N 1
ATOM 785 C CA . GLY A 1 106 ? 4.543 -16.844 -6.317 1.00 98.00 106 GLY A CA 1
ATOM 786 C C . GLY A 1 106 ? 3.332 -16.361 -5.516 1.00 98.00 106 GLY A C 1
ATOM 787 O O . GLY A 1 106 ? 2.389 -17.123 -5.330 1.00 98.00 106 GLY A O 1
ATOM 788 N N . LEU A 1 107 ? 3.360 -15.115 -5.028 1.00 98.44 107 LEU A N 1
ATOM 789 C CA . LEU A 1 107 ? 2.300 -14.573 -4.178 1.00 98.44 107 LEU A CA 1
ATOM 790 C C . LEU A 1 107 ? 1.032 -14.294 -4.986 1.00 98.44 107 LEU A C 1
ATOM 792 O O . LEU A 1 107 ? 1.046 -13.577 -5.992 1.00 98.44 107 LEU A O 1
ATOM 796 N N . SER A 1 108 ? -0.089 -14.786 -4.477 1.00 98.06 108 SER A N 1
ATOM 797 C CA . SER A 1 108 ? -1.424 -14.401 -4.916 1.00 98.06 108 SER A CA 1
ATOM 798 C C . SER A 1 108 ? -1.696 -12.906 -4.668 1.00 98.06 108 SER A C 1
ATOM 800 O O . SER A 1 108 ? -0.996 -12.249 -3.888 1.00 98.06 108 SER A O 1
ATOM 802 N N . PRO A 1 109 ? -2.738 -12.321 -5.293 1.00 95.75 109 PRO A N 1
ATOM 803 C CA . PRO A 1 109 ? -3.167 -10.958 -4.979 1.00 95.75 109 PRO A CA 1
ATOM 804 C C . PRO A 1 109 ? -3.394 -10.729 -3.481 1.00 95.75 109 PRO A C 1
ATOM 806 O O . PRO A 1 109 ? -2.855 -9.774 -2.933 1.00 95.75 109 PRO A O 1
ATOM 809 N N . PHE A 1 110 ? -4.074 -11.661 -2.811 1.00 97.19 110 PHE A N 1
ATOM 810 C CA . PHE A 1 110 ? -4.336 -11.586 -1.375 1.00 97.19 110 PHE A CA 1
ATOM 811 C C . PHE A 1 110 ? -3.052 -11.570 -0.531 1.00 97.19 110 PHE A C 1
ATOM 813 O O . PHE A 1 110 ? -2.938 -10.790 0.413 1.00 97.19 110 PHE A O 1
ATOM 820 N N . GLU A 1 111 ? -2.062 -12.400 -0.863 1.00 98.38 111 GLU A N 1
ATOM 821 C CA . GLU A 1 111 ? -0.793 -12.440 -0.125 1.00 98.38 111 GLU A CA 1
ATOM 822 C C . GLU A 1 111 ? 0.031 -11.165 -0.328 1.00 98.38 111 GLU A C 1
ATOM 824 O O . GLU A 1 111 ? 0.668 -10.691 0.612 1.00 98.38 111 GLU A O 1
ATOM 829 N N . ARG A 1 112 ? -0.012 -10.566 -1.525 1.00 97.94 112 ARG A N 1
ATOM 830 C CA . ARG A 1 112 ? 0.628 -9.264 -1.782 1.00 97.94 112 ARG A CA 1
ATOM 831 C C . ARG A 1 112 ? -0.037 -8.147 -0.987 1.00 97.94 112 ARG A C 1
ATOM 833 O O . ARG A 1 112 ? 0.675 -7.330 -0.412 1.00 97.94 112 ARG A O 1
ATOM 840 N N . ASP A 1 113 ? -1.364 -8.144 -0.909 1.00 97.19 113 ASP A N 1
ATOM 841 C CA . ASP A 1 113 ? -2.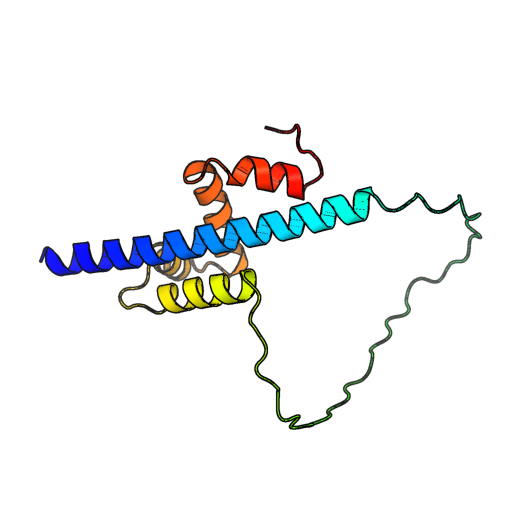112 -7.172 -0.107 1.00 97.19 113 ASP A CA 1
ATOM 842 C C . ASP A 1 113 ? -1.860 -7.375 1.394 1.00 97.19 113 ASP A C 1
ATOM 844 O O . ASP A 1 113 ? -1.713 -6.406 2.137 1.00 97.19 113 ASP A O 1
ATOM 848 N N . THR A 1 114 ? -1.728 -8.628 1.839 1.00 97.19 114 THR A N 1
ATOM 849 C CA . THR A 1 114 ? -1.356 -8.962 3.222 1.00 97.19 114 THR A CA 1
ATOM 850 C C . THR A 1 114 ? 0.044 -8.449 3.546 1.00 97.19 114 THR A C 1
ATOM 852 O O . THR A 1 114 ? 0.243 -7.790 4.565 1.00 97.19 114 THR A O 1
ATOM 855 N N . LEU A 1 115 ? 1.016 -8.688 2.662 1.00 97.94 115 LEU A N 1
ATOM 856 C CA . LEU A 1 115 ? 2.373 -8.170 2.818 1.00 97.94 115 LEU A CA 1
ATOM 857 C C . LEU A 1 115 ? 2.389 -6.636 2.819 1.00 97.94 115 LEU A C 1
ATOM 859 O O . LEU A 1 115 ? 3.046 -6.037 3.671 1.00 97.94 115 LEU A O 1
ATOM 863 N N . LEU A 1 116 ? 1.635 -6.000 1.915 1.00 98.31 116 LEU A N 1
ATOM 864 C CA . LEU A 1 116 ? 1.464 -4.549 1.892 1.00 98.31 116 LEU A CA 1
ATOM 865 C C . LEU A 1 116 ? 0.927 -4.047 3.234 1.00 98.31 116 LEU A C 1
ATOM 867 O O . LEU A 1 116 ? 1.526 -3.140 3.804 1.00 98.31 116 LEU A O 1
ATOM 871 N N . LEU A 1 117 ? -0.136 -4.655 3.767 1.00 97.88 117 LEU A N 1
ATOM 872 C CA . LEU A 1 117 ? -0.697 -4.293 5.067 1.00 97.88 117 LEU A CA 1
ATOM 873 C C . LEU A 1 117 ? 0.350 -4.409 6.181 1.00 97.88 117 LEU A C 1
ATOM 875 O O . LEU A 1 117 ? 0.534 -3.456 6.933 1.00 97.88 117 LEU A O 1
ATOM 879 N N . CYS A 1 118 ? 1.082 -5.524 6.254 1.00 96.94 118 CYS A N 1
ATOM 880 C CA . CYS A 1 118 ? 2.146 -5.705 7.244 1.00 96.94 118 CYS A CA 1
ATOM 881 C C . CYS A 1 118 ? 3.224 -4.620 7.136 1.00 96.94 118 CYS A C 1
ATOM 883 O O . CYS A 1 118 ? 3.630 -4.060 8.147 1.00 96.94 118 CYS A O 1
ATOM 885 N N . THR A 1 119 ? 3.665 -4.279 5.922 1.00 96.19 119 THR A N 1
ATOM 886 C CA . THR A 1 119 ? 4.646 -3.196 5.737 1.00 96.19 119 THR A CA 1
ATOM 887 C C . THR A 1 119 ? 4.069 -1.820 6.066 1.00 96.19 119 THR A C 1
ATOM 889 O O . THR A 1 119 ? 4.769 -0.969 6.607 1.00 96.19 119 THR A O 1
ATOM 892 N N . ALA A 1 120 ? 2.786 -1.592 5.785 1.00 97.69 120 ALA A N 1
ATOM 893 C CA . ALA A 1 120 ? 2.119 -0.322 6.028 1.00 97.69 120 ALA A CA 1
ATOM 894 C C . ALA A 1 120 ? 1.998 0.001 7.524 1.00 97.69 120 ALA A C 1
ATOM 896 O O . ALA A 1 120 ? 2.080 1.174 7.880 1.00 97.69 120 ALA A O 1
ATOM 897 N N . MET A 1 121 ? 1.877 -1.017 8.386 1.00 96.00 121 MET A N 1
ATOM 898 C CA . MET A 1 121 ? 1.897 -0.853 9.848 1.00 96.00 121 MET A CA 1
ATOM 899 C C . MET A 1 121 ? 3.169 -0.151 10.346 1.00 96.00 121 MET A C 1
ATOM 901 O O . MET A 1 121 ? 3.105 0.620 11.298 1.00 96.00 121 MET A O 1
ATOM 905 N N . GLU A 1 122 ? 4.301 -0.381 9.677 1.00 96.62 122 GLU A N 1
ATOM 906 C CA . GLU A 1 122 ? 5.601 0.196 10.041 1.00 96.62 122 GLU A CA 1
ATOM 907 C C . GLU A 1 122 ? 5.884 1.524 9.322 1.00 96.62 122 GLU A C 1
ATOM 909 O O . GLU A 1 122 ? 6.565 2.402 9.849 1.00 96.62 122 GLU A O 1
ATOM 914 N N . LEU A 1 123 ? 5.376 1.685 8.097 1.00 96.25 123 LEU A N 1
ATOM 915 C CA . LEU A 1 123 ? 5.668 2.845 7.248 1.00 96.25 123 LEU A CA 1
ATOM 916 C C . LEU A 1 123 ? 4.713 4.023 7.464 1.00 96.25 123 LEU A C 1
ATOM 918 O O . LEU A 1 123 ? 5.047 5.157 7.117 1.00 96.25 123 LEU A O 1
ATOM 922 N N . ASP A 1 124 ? 3.519 3.772 7.995 1.00 96.88 124 ASP A N 1
ATOM 923 C CA . ASP A 1 124 ? 2.498 4.790 8.185 1.00 96.88 124 ASP A CA 1
ATOM 924 C C . ASP A 1 124 ? 1.803 4.669 9.537 1.00 96.88 124 ASP A C 1
ATOM 926 O O . ASP A 1 124 ? 0.963 3.801 9.773 1.00 96.88 124 ASP A O 1
ATOM 930 N N . THR A 1 125 ? 2.076 5.652 10.389 1.00 94.56 125 THR A N 1
ATOM 931 C CA . THR A 1 125 ? 1.554 5.742 11.755 1.00 94.56 125 THR A CA 1
ATOM 932 C C . THR A 1 125 ? 0.029 5.830 11.843 1.00 94.56 125 THR A C 1
ATOM 934 O O . THR A 1 125 ? -0.525 5.640 12.923 1.00 94.56 125 THR A O 1
ATOM 937 N N . ARG A 1 126 ? -0.679 6.107 10.739 1.00 95.31 126 ARG A N 1
ATOM 938 C CA . ARG A 1 126 ? -2.152 6.139 10.708 1.00 95.31 126 ARG A CA 1
ATOM 939 C C . ARG A 1 126 ? -2.787 4.758 10.556 1.00 95.31 126 ARG A C 1
ATOM 941 O O . ARG A 1 126 ? -3.922 4.573 10.991 1.00 95.31 126 ARG A O 1
ATOM 948 N N . ILE A 1 127 ? -2.092 3.808 9.932 1.00 96.62 127 ILE A N 1
ATOM 949 C CA . ILE A 1 127 ? -2.650 2.496 9.577 1.00 96.62 127 ILE A CA 1
ATOM 950 C C . ILE A 1 127 ? -3.052 1.675 10.813 1.00 96.62 127 ILE A C 1
ATOM 952 O O . ILE A 1 127 ? -4.179 1.180 10.807 1.00 96.62 127 ILE A O 1
ATOM 956 N N . PRO A 1 128 ? -2.248 1.583 11.896 1.00 95.31 128 PRO A N 1
ATOM 957 C CA . PRO A 1 128 ? -2.641 0.824 13.087 1.00 95.31 128 PRO A CA 1
ATOM 958 C C . PRO A 1 128 ? -3.986 1.275 13.676 1.00 95.31 128 PRO A C 1
ATOM 960 O O . PRO A 1 128 ? -4.885 0.462 13.886 1.00 95.31 128 PRO A O 1
ATOM 963 N N . ALA A 1 129 ? -4.179 2.588 13.831 1.00 93.56 129 ALA A N 1
ATOM 964 C CA . ALA A 1 129 ? -5.424 3.149 14.354 1.00 93.56 129 ALA A CA 1
ATOM 965 C C . ALA A 1 129 ? -6.622 2.916 13.415 1.00 93.56 129 ALA A C 1
ATOM 967 O O . ALA A 1 129 ? -7.746 2.712 13.875 1.00 93.56 129 ALA A O 1
ATOM 968 N N . LEU A 1 130 ? -6.407 2.939 12.095 1.00 95.19 130 LEU A N 1
ATOM 969 C CA . LEU A 1 130 ? -7.451 2.615 11.121 1.00 95.19 130 LEU A CA 1
ATOM 970 C C . LEU A 1 130 ? -7.841 1.132 11.179 1.00 95.19 130 LEU A C 1
ATOM 972 O O . LEU A 1 130 ? -9.030 0.827 11.136 1.00 95.19 130 LEU A O 1
ATOM 976 N N . CYS A 1 131 ? -6.875 0.225 11.349 1.00 94.62 131 CYS A N 1
ATOM 977 C CA . CYS A 1 131 ? -7.132 -1.199 11.567 1.00 94.62 131 CYS A CA 1
ATOM 978 C C . CYS A 1 131 ? -7.945 -1.440 12.846 1.00 94.62 131 CYS A C 1
ATOM 980 O O . CYS A 1 131 ? -8.950 -2.144 12.798 1.00 94.62 131 CYS A O 1
ATOM 982 N N . ALA A 1 132 ? -7.554 -0.820 13.963 1.00 91.75 132 ALA A N 1
ATOM 983 C CA . ALA A 1 132 ? -8.258 -0.922 15.243 1.00 91.75 132 ALA A CA 1
ATOM 984 C C . ALA A 1 132 ? -9.727 -0.469 15.126 1.00 91.75 132 ALA A C 1
ATOM 986 O O . ALA A 1 132 ? -10.650 -1.174 15.536 1.00 91.75 132 ALA A O 1
ATOM 987 N N . ARG A 1 133 ? -9.962 0.672 14.463 1.00 91.31 133 ARG A N 1
ATOM 988 C CA . ARG A 1 133 ? -11.313 1.184 14.179 1.00 91.31 133 ARG A CA 1
ATOM 989 C C . ARG A 1 133 ? -12.117 0.266 13.259 1.00 91.31 133 ARG A C 1
ATOM 991 O O . ARG A 1 133 ? -13.282 0.017 13.539 1.00 91.31 133 ARG A O 1
ATOM 998 N N . ALA A 1 134 ? -11.509 -0.242 12.188 1.00 91.25 134 ALA A N 1
ATOM 999 C CA . ALA A 1 134 ? -12.155 -1.175 11.262 1.00 91.25 134 ALA A CA 1
ATOM 1000 C C . ALA A 1 134 ? -12.528 -2.515 11.916 1.00 91.25 134 ALA A C 1
ATOM 1002 O O . ALA A 1 134 ? -13.386 -3.221 11.399 1.00 91.25 134 ALA A O 1
ATOM 1003 N N . GLN A 1 135 ? -11.901 -2.860 13.042 1.00 89.06 135 GLN A N 1
ATOM 1004 C CA . GLN A 1 135 ? -12.198 -4.059 13.829 1.00 89.06 135 GLN A CA 1
ATOM 1005 C C . GLN A 1 135 ? -13.178 -3.807 14.988 1.00 89.06 135 GLN A C 1
ATOM 1007 O O . GLN A 1 135 ? -13.451 -4.730 15.750 1.00 89.06 135 GLN A O 1
ATOM 1012 N N . GLY A 1 136 ? -13.677 -2.577 15.158 1.00 84.31 136 GLY A N 1
ATOM 1013 C CA . GLY A 1 136 ? -14.590 -2.230 16.251 1.00 84.31 136 GLY A CA 1
ATOM 1014 C C . GLY A 1 136 ? -13.923 -2.127 17.629 1.00 84.31 136 GLY A C 1
ATOM 1015 O O . GLY A 1 136 ? -14.619 -2.014 18.634 1.00 84.31 136 GLY A O 1
ATOM 1016 N N . ASP A 1 137 ? -12.587 -2.120 17.697 1.00 78.62 137 ASP A N 1
ATOM 1017 C CA . ASP A 1 137 ? -11.826 -1.972 18.944 1.00 78.62 137 ASP A CA 1
ATOM 1018 C C . ASP A 1 137 ? -10.864 -0.774 18.847 1.00 78.62 137 ASP A C 1
ATOM 1020 O O . ASP A 1 137 ? -9.647 -0.940 18.758 1.00 78.62 137 ASP A O 1
ATOM 1024 N N . PRO A 1 138 ? -11.384 0.470 18.834 1.00 67.56 138 PRO A N 1
ATOM 1025 C CA . PRO A 1 138 ? -10.579 1.677 18.638 1.00 67.56 138 PRO A CA 1
ATOM 1026 C C . PRO A 1 138 ? -9.606 1.971 19.792 1.00 67.56 138 PRO A C 1
ATOM 1028 O O . PRO A 1 138 ? -8.802 2.893 19.676 1.00 67.56 138 PRO A O 1
ATOM 1031 N N . GLN A 1 139 ? -9.694 1.237 20.909 1.00 67.44 139 GLN A N 1
ATOM 1032 C CA . GLN A 1 139 ? -8.784 1.356 22.052 1.00 67.44 139 GLN A CA 1
ATOM 1033 C C . GLN A 1 139 ? -7.674 0.297 22.039 1.00 67.44 139 GLN A C 1
ATOM 1035 O O . GLN A 1 139 ? -6.797 0.336 22.907 1.00 67.44 139 GLN A O 1
ATOM 1040 N N . ARG A 1 140 ? -7.687 -0.629 21.072 1.00 62.66 140 ARG A N 1
ATOM 1041 C CA . ARG A 1 140 ? -6.607 -1.594 20.889 1.00 62.66 140 ARG A CA 1
ATOM 1042 C C . ARG A 1 140 ? -5.398 -0.907 20.245 1.00 62.66 140 ARG A C 1
ATOM 1044 O O . ARG A 1 140 ? -5.582 -0.245 19.223 1.00 62.66 140 ARG A O 1
ATOM 1051 N N . PRO A 1 141 ? -4.201 -1.015 20.850 1.00 54.72 141 PRO A N 1
ATOM 1052 C CA . PRO A 1 141 ? -2.979 -0.436 20.297 1.00 54.72 141 PRO A CA 1
ATOM 1053 C C . PRO A 1 141 ? -2.586 -1.065 18.957 1.00 54.72 141 PRO A C 1
ATOM 1055 O O . PRO A 1 141 ? -2.877 -2.269 18.758 1.00 54.72 141 PRO A O 1
#

pLDDT: mean 84.16, std 17.89, range [39.16, 98.62]

Sequence (141 aa):
MGNNLLDWQKSNETFLTAALAWLRLRLEQLAEGETAISHLPSPPPVPVAAGRGLLSFTSSAVAETEETAVSEPRYLTPLETAAARMEAAAAVNPPPALMLLGNHLGLSPFERDTLLLCTAMELDTRIPALCARAQGDPQRP

Foldseek 3Di:
DPVVVVVQVVLQVQLLVLLLQLLLVVLLVLLVVVVVVVPDPDPDPDPDDDDDDPDDDDPDDDPPDPDPDPDDPDDDDSNRVSVVSNVVSQPDPVGHPLVVCCVVVVNDPVRSNVVSLVVSVVVPVVSVQSNCSSVVRNVDD

Radius of gyration: 21.64 Å; chains: 1; bounding box: 65×37×46 Å

Secondary structure (DSSP, 8-state):
-HHHHHHHHHHHHHHHHHHHHHHHHHHHHHHHHHHHHHTSPPPP-----------------------------PPPPHHHHHHHHHHHHHTSSSPPHHHHHHHHHT--HHHHHHHHHHHHHHH-TTHHHHHHHHTT-TT--